Protein AF-A0AB37NUU5-F1 (afdb_monomer)

Foldseek 3Di:
DQCLQVPQLQVQCVVVVHRDDGLPLVVSCCVPPNNDDPVPDDDDPVSVVSVVSNVVSCVRSVVVVVVVVVVVVVVVVVCVVCVVVVVVVVVVVVVVVVVVVCCVVVVDPDDDDD

Secondary structure (DSSP, 8-state):
-HHHIIIIIHHHHHHTT---SSS-HHHHHHHHT-S-PPTTPPPPHHHHHHHHHHHHHHHHTTHHHHHHHHHHHHHHHHHHHTHHHHHHHHHHHHHHHHHHHHHHTTSS------

Organism: NCBI:txid1694

Structure (mmCIF, N/CA/C/O backbone):
data_AF-A0AB37NUU5-F1
#
_entry.id   AF-A0AB37NUU5-F1
#
loop_
_atom_site.group_PDB
_atom_site.id
_atom_site.type_symbol
_atom_site.label_atom_id
_atom_site.label_alt_id
_atom_site.label_comp_id
_atom_site.label_asym_id
_atom_site.label_entity_id
_atom_site.label_seq_id
_atom_site.pdbx_PDB_ins_code
_atom_site.Cartn_x
_atom_site.Cartn_y
_atom_site.Cartn_z
_atom_site.occupancy
_atom_site.B_iso_or_equiv
_atom_site.auth_seq_id
_atom_site.auth_comp_id
_atom_site.auth_asym_id
_atom_site.auth_atom_id
_atom_site.pdbx_PDB_model_num
ATOM 1 N N . MET A 1 1 ? -4.778 -9.849 -4.164 1.00 70.12 1 MET A N 1
ATOM 2 C CA . MET A 1 1 ? -3.543 -9.042 -4.288 1.00 70.12 1 MET A CA 1
ATOM 3 C C . MET A 1 1 ? -2.521 -9.747 -5.170 1.00 70.12 1 MET A C 1
ATOM 5 O O . MET A 1 1 ? -2.143 -9.177 -6.177 1.00 70.12 1 MET A O 1
ATOM 9 N N . GLN A 1 2 ? -2.123 -10.985 -4.849 1.00 75.88 2 GLN A N 1
ATOM 10 C CA . GLN A 1 2 ? -1.120 -11.727 -5.628 1.00 75.88 2 GLN A CA 1
ATOM 11 C C . GLN A 1 2 ? -1.498 -11.930 -7.109 1.00 75.88 2 GLN A C 1
ATOM 13 O O . GLN A 1 2 ? -0.635 -11.759 -7.962 1.00 75.88 2 GLN A O 1
ATOM 18 N N . SER A 1 3 ? -2.774 -12.198 -7.415 1.00 81.25 3 SER A N 1
ATOM 19 C CA . SER A 1 3 ? -3.286 -12.262 -8.795 1.00 81.25 3 SER A CA 1
ATOM 20 C C . SER A 1 3 ? -3.142 -10.928 -9.530 1.00 81.25 3 SER A C 1
ATOM 22 O O . SER A 1 3 ? -2.437 -10.866 -10.519 1.00 81.25 3 SER A O 1
ATOM 24 N N . ALA A 1 4 ? -3.665 -9.825 -8.984 1.00 80.69 4 ALA A N 1
ATOM 25 C CA . ALA A 1 4 ? -3.533 -8.491 -9.594 1.00 80.69 4 ALA A CA 1
ATOM 26 C C . ALA A 1 4 ? -2.067 -8.094 -9.876 1.00 80.69 4 ALA A C 1
ATOM 28 O O . ALA A 1 4 ? -1.751 -7.480 -10.891 1.00 80.69 4 ALA A O 1
ATOM 29 N N . VAL A 1 5 ? -1.137 -8.493 -9.004 1.00 86.00 5 VAL A N 1
ATOM 30 C CA . VAL A 1 5 ? 0.294 -8.266 -9.235 1.00 86.00 5 VAL A CA 1
ATOM 31 C C . VAL A 1 5 ? 0.813 -9.072 -10.431 1.00 86.00 5 VAL A C 1
ATOM 33 O O . VAL A 1 5 ? 1.547 -8.528 -11.252 1.00 86.00 5 VAL A O 1
ATOM 36 N N . MET A 1 6 ? 0.468 -10.355 -10.530 1.00 89.19 6 MET A N 1
ATOM 37 C CA . MET A 1 6 ? 0.999 -11.251 -11.565 1.00 89.19 6 MET A CA 1
ATOM 38 C C . MET A 1 6 ? 0.263 -11.148 -12.906 1.00 89.19 6 MET A C 1
ATOM 40 O O . MET A 1 6 ? 0.882 -11.385 -13.941 1.00 89.19 6 MET A O 1
ATOM 44 N N . ASP A 1 7 ? -1.009 -10.758 -12.884 1.00 90.56 7 ASP A N 1
ATOM 45 C CA . ASP A 1 7 ? -1.908 -10.774 -14.040 1.00 90.56 7 ASP A CA 1
ATOM 46 C C . ASP A 1 7 ? -2.056 -9.385 -14.683 1.00 90.56 7 ASP A C 1
ATOM 48 O O . ASP A 1 7 ? -2.319 -9.290 -15.879 1.00 90.56 7 ASP A O 1
ATOM 52 N N . GLU A 1 8 ? -1.845 -8.305 -13.920 1.00 90.94 8 GLU A N 1
ATOM 53 C CA . GLU A 1 8 ? -2.040 -6.927 -14.395 1.00 90.94 8 GLU A CA 1
ATOM 54 C C . GLU A 1 8 ? -0.717 -6.136 -14.340 1.00 90.94 8 GLU A C 1
ATOM 56 O O . GLU A 1 8 ? -0.178 -5.735 -15.376 1.00 90.94 8 GLU A O 1
ATOM 61 N N . TYR A 1 9 ? -0.118 -5.991 -13.150 1.00 93.31 9 TYR A N 1
ATOM 62 C CA . TYR A 1 9 ? 1.088 -5.167 -12.962 1.00 93.31 9 TYR A CA 1
ATOM 63 C C . TYR A 1 9 ? 2.339 -5.729 -13.666 1.00 93.31 9 TYR A C 1
ATOM 65 O O . TYR A 1 9 ? 2.991 -5.017 -14.434 1.00 93.31 9 TYR A O 1
ATOM 73 N N . VAL A 1 10 ? 2.696 -7.001 -13.430 1.00 93.62 10 VAL A N 1
ATOM 74 C CA . VAL A 1 10 ? 3.901 -7.619 -14.023 1.00 93.62 10 VAL A CA 1
ATOM 75 C C . VAL A 1 10 ? 3.833 -7.619 -15.561 1.00 93.62 10 VAL A C 1
ATOM 77 O O . VAL A 1 10 ? 4.826 -7.239 -16.190 1.00 93.62 10 VAL A O 1
ATOM 80 N N . PRO A 1 11 ? 2.705 -7.984 -16.203 1.00 95.12 11 PRO A N 1
ATOM 81 C CA . PRO A 1 11 ? 2.566 -7.894 -17.654 1.00 95.12 11 PRO A CA 1
ATOM 82 C C . PRO A 1 11 ? 2.644 -6.461 -18.186 1.00 95.12 11 PRO A C 1
ATOM 84 O O . PRO A 1 11 ? 3.288 -6.246 -19.214 1.00 95.12 11 PRO A O 1
ATOM 87 N N . CYS A 1 12 ? 2.055 -5.484 -17.488 1.00 95.50 12 CYS A N 1
ATOM 88 C CA . CYS A 1 12 ? 2.147 -4.070 -17.856 1.00 95.50 12 CYS A CA 1
ATOM 89 C C . CYS A 1 12 ? 3.606 -3.589 -17.881 1.00 95.50 12 CYS A C 1
ATOM 91 O O . CYS A 1 12 ? 4.083 -3.082 -18.900 1.00 95.50 12 CYS A O 1
ATOM 93 N N . MET A 1 13 ? 4.359 -3.865 -16.813 1.00 94.75 13 MET A N 1
ATOM 94 C CA . MET A 1 13 ? 5.781 -3.521 -16.734 1.00 94.75 13 MET A CA 1
ATOM 95 C C . MET A 1 13 ? 6.596 -4.223 -17.821 1.00 94.75 13 MET A C 1
ATOM 97 O O . MET A 1 13 ? 7.426 -3.598 -18.486 1.00 94.75 13 MET A O 1
ATOM 101 N N . LYS A 1 14 ? 6.311 -5.505 -18.073 1.00 95.44 14 LYS A N 1
ATOM 102 C CA . LYS A 1 14 ? 6.972 -6.279 -19.128 1.00 95.44 14 LYS A CA 1
ATOM 103 C C . LYS A 1 14 ? 6.719 -5.694 -20.519 1.00 95.44 14 LYS A C 1
ATOM 105 O O . LYS A 1 14 ? 7.648 -5.641 -21.321 1.00 95.44 14 LYS A O 1
ATOM 110 N N . LYS A 1 15 ? 5.496 -5.233 -20.807 1.00 94.44 15 LYS A N 1
ATOM 111 C CA . LYS A 1 15 ? 5.135 -4.594 -22.085 1.00 94.44 15 LYS A CA 1
ATOM 112 C C . LYS A 1 15 ? 5.925 -3.305 -22.325 1.00 94.44 15 LYS A C 1
ATOM 114 O O . LYS A 1 15 ? 6.292 -3.028 -23.461 1.00 94.44 15 LYS A O 1
ATOM 119 N N . ALA A 1 16 ? 6.234 -2.570 -21.262 1.00 91.62 16 ALA A N 1
ATOM 120 C CA . ALA A 1 16 ? 7.086 -1.385 -21.312 1.00 91.62 16 ALA A CA 1
ATOM 121 C C . ALA A 1 16 ? 8.599 -1.698 -21.324 1.00 91.62 16 ALA A C 1
ATOM 123 O O . ALA A 1 16 ? 9.423 -0.790 -21.274 1.00 91.62 16 ALA A O 1
ATOM 124 N N . GLY A 1 17 ? 8.984 -2.978 -21.394 1.00 92.19 17 GLY A N 1
ATOM 125 C CA . GLY A 1 17 ? 10.382 -3.416 -21.441 1.00 92.19 17 GLY A CA 1
ATOM 126 C C . GLY A 1 17 ? 11.026 -3.649 -20.070 1.00 92.19 17 GLY A C 1
ATOM 127 O O . GLY A 1 17 ? 12.220 -3.943 -19.996 1.00 92.19 17 GLY A O 1
ATOM 128 N N . TYR A 1 18 ? 10.260 -3.573 -18.980 1.00 92.00 18 TYR A N 1
ATOM 129 C CA . TYR A 1 18 ? 10.751 -3.769 -17.617 1.00 92.00 18 TYR A CA 1
ATOM 130 C C . TYR A 1 18 ? 10.403 -5.168 -17.091 1.00 92.00 18 TYR A C 1
ATOM 132 O O . TYR A 1 18 ? 9.274 -5.461 -16.701 1.00 92.00 18 TYR A O 1
ATOM 140 N N . ASN A 1 19 ? 11.401 -6.054 -17.030 1.00 92.62 19 ASN A N 1
ATOM 141 C CA . ASN A 1 19 ? 11.235 -7.412 -16.502 1.00 92.62 19 ASN A CA 1
ATOM 142 C C . ASN A 1 19 ? 11.289 -7.432 -14.965 1.00 92.62 19 ASN A C 1
ATOM 144 O O . ASN A 1 19 ? 12.330 -7.708 -14.363 1.00 92.62 19 ASN A O 1
ATOM 148 N N . VAL A 1 20 ? 10.154 -7.149 -14.329 1.00 90.50 20 VAL A N 1
ATOM 149 C CA . VAL A 1 20 ? 9.978 -7.210 -12.869 1.00 90.50 20 VAL A CA 1
ATOM 150 C C . VAL A 1 20 ? 9.463 -8.582 -12.415 1.00 90.50 20 VAL A C 1
ATOM 152 O O . VAL A 1 20 ? 8.780 -9.289 -13.155 1.00 90.50 20 VAL A O 1
ATOM 155 N N . ARG A 1 21 ? 9.786 -8.978 -11.177 1.00 88.94 21 ARG A N 1
ATOM 156 C CA . ARG A 1 21 ? 9.224 -10.172 -10.519 1.00 88.94 21 ARG A CA 1
ATOM 157 C C . ARG A 1 21 ? 8.340 -9.732 -9.359 1.00 88.94 21 ARG A C 1
ATOM 159 O O . ARG A 1 21 ? 8.864 -9.315 -8.330 1.00 88.94 21 ARG A O 1
ATOM 166 N N . GLY A 1 22 ? 7.021 -9.830 -9.508 1.00 88.75 22 GLY A N 1
ATOM 167 C CA . GLY A 1 22 ? 6.088 -9.236 -8.546 1.00 88.75 22 GLY A CA 1
ATOM 168 C C . GLY A 1 22 ? 6.304 -7.723 -8.403 1.00 88.75 22 GLY A C 1
ATOM 169 O O . GLY A 1 22 ? 6.886 -7.111 -9.294 1.00 88.75 22 GLY A O 1
ATOM 170 N N . LEU A 1 23 ? 5.905 -7.132 -7.270 1.00 86.81 23 LEU A N 1
ATOM 171 C CA . LEU A 1 23 ? 6.063 -5.696 -6.961 1.00 86.81 23 LEU A CA 1
ATOM 172 C C . LEU A 1 23 ? 7.513 -5.308 -6.615 1.00 86.81 23 LEU A C 1
ATOM 174 O O . LEU A 1 23 ? 7.813 -4.855 -5.514 1.00 86.81 23 LEU A O 1
ATOM 178 N N . ARG A 1 24 ? 8.442 -5.536 -7.548 1.00 87.12 24 ARG A N 1
ATOM 179 C CA . ARG A 1 24 ? 9.887 -5.308 -7.368 1.00 87.12 24 ARG A CA 1
ATOM 180 C C . ARG A 1 24 ? 10.470 -4.308 -8.373 1.00 87.12 24 ARG A C 1
ATOM 182 O O . ARG A 1 24 ? 11.642 -4.416 -8.735 1.00 87.12 24 ARG A O 1
ATOM 189 N N . GLY A 1 25 ? 9.683 -3.318 -8.804 1.00 85.44 25 GLY A N 1
ATOM 190 C CA . GLY A 1 25 ? 10.151 -2.224 -9.667 1.00 85.44 25 GLY A CA 1
ATOM 191 C C . GLY A 1 25 ? 11.387 -1.508 -9.105 1.00 85.44 25 GLY A C 1
ATOM 192 O O . GLY A 1 25 ? 12.357 -1.290 -9.830 1.00 85.44 25 GLY A O 1
ATOM 193 N N . GLY A 1 26 ? 11.425 -1.267 -7.790 1.00 85.06 26 GLY A N 1
ATOM 194 C CA . GLY A 1 26 ? 12.572 -0.647 -7.114 1.00 85.06 26 GLY A CA 1
ATOM 195 C C . GLY A 1 26 ? 13.862 -1.480 -7.142 1.00 85.06 26 GLY A C 1
ATOM 196 O O . GLY A 1 26 ? 14.949 -0.925 -7.288 1.00 85.06 26 GLY A O 1
ATOM 197 N N . GLU A 1 27 ? 13.776 -2.815 -7.069 1.00 90.06 27 GLU A N 1
ATOM 198 C CA . GLU A 1 27 ? 14.965 -3.675 -7.204 1.00 90.06 27 GLU A CA 1
ATOM 199 C C . GLU A 1 27 ? 15.535 -3.616 -8.622 1.00 90.06 27 GLU A C 1
ATOM 201 O O . GLU A 1 27 ? 16.754 -3.606 -8.805 1.00 90.06 27 GLU A O 1
ATOM 206 N N . LEU A 1 28 ? 14.652 -3.589 -9.626 1.00 90.19 28 LEU A N 1
ATOM 207 C CA . LEU A 1 28 ? 15.052 -3.444 -11.019 1.00 90.19 28 LEU A CA 1
ATOM 208 C C . LEU A 1 28 ? 15.686 -2.068 -11.259 1.00 90.19 28 LEU A C 1
ATOM 210 O O . LEU A 1 28 ? 16.761 -2.007 -11.851 1.00 90.19 28 LEU A O 1
ATOM 214 N N . ALA A 1 29 ? 15.089 -0.994 -10.734 1.00 87.81 29 ALA A N 1
ATOM 215 C CA . ALA A 1 29 ? 15.645 0.355 -10.814 1.00 87.81 29 ALA A CA 1
ATOM 216 C C . ALA A 1 29 ? 17.034 0.432 -10.159 1.00 87.81 29 ALA A C 1
ATOM 218 O O . ALA A 1 29 ? 17.980 0.899 -10.783 1.00 87.81 29 ALA A O 1
ATOM 219 N N . GLY A 1 30 ? 17.204 -0.133 -8.959 1.00 88.75 30 GLY A N 1
ATOM 220 C CA . GLY A 1 30 ? 18.499 -0.155 -8.273 1.00 88.75 30 GLY A CA 1
ATOM 221 C C . GLY A 1 30 ? 19.587 -0.945 -9.012 1.00 88.75 30 GLY A C 1
ATOM 222 O O . GLY A 1 30 ? 20.765 -0.612 -8.899 1.00 88.75 30 GLY A O 1
ATOM 223 N N . LYS A 1 31 ? 19.213 -1.979 -9.781 1.00 89.44 31 LYS A N 1
ATOM 224 C CA . LYS A 1 31 ? 20.139 -2.710 -10.665 1.00 89.44 31 LYS A CA 1
ATOM 225 C C . LYS A 1 31 ? 20.461 -1.939 -11.942 1.00 89.44 31 LYS A C 1
ATOM 227 O O . LYS A 1 31 ? 21.589 -2.024 -12.412 1.00 89.44 31 LYS A O 1
ATOM 232 N N . LYS A 1 32 ? 19.475 -1.241 -12.514 1.00 88.31 32 LYS A N 1
ATOM 233 C CA . LYS A 1 32 ? 19.602 -0.563 -13.809 1.00 88.31 32 LYS A CA 1
ATOM 234 C C . LYS A 1 32 ? 20.287 0.801 -13.693 1.00 88.31 32 LYS A C 1
ATOM 236 O O . LYS A 1 32 ? 21.102 1.134 -14.544 1.00 88.31 32 LYS A O 1
ATOM 241 N N . PHE A 1 33 ? 19.980 1.561 -12.648 1.00 89.12 33 PHE A N 1
ATOM 242 C CA . PHE A 1 33 ? 20.411 2.953 -12.490 1.00 89.12 33 PHE A CA 1
ATOM 243 C C . PHE A 1 33 ? 21.331 3.180 -11.283 1.00 89.12 33 PHE A C 1
ATOM 245 O O . PHE A 1 33 ? 21.902 4.253 -11.122 1.00 89.12 33 PHE A O 1
ATOM 252 N N . GLY A 1 34 ? 21.527 2.150 -10.455 1.00 87.38 34 GLY A N 1
ATOM 253 C CA . GLY A 1 34 ? 22.258 2.247 -9.197 1.00 87.38 34 GLY A CA 1
ATOM 254 C C . GLY A 1 34 ? 21.330 2.508 -8.010 1.00 87.38 34 GLY A C 1
ATOM 255 O O . GLY A 1 34 ? 20.215 3.004 -8.140 1.00 87.38 34 GLY A O 1
ATOM 256 N N . ARG A 1 35 ? 21.777 2.119 -6.811 1.00 82.94 35 ARG A N 1
ATOM 257 C CA . ARG A 1 35 ? 20.974 2.248 -5.578 1.00 82.94 35 ARG A CA 1
ATOM 258 C C . ARG A 1 35 ? 20.938 3.664 -5.014 1.00 82.94 35 ARG A C 1
ATOM 260 O O . ARG A 1 35 ? 20.012 3.996 -4.283 1.00 82.94 35 ARG A O 1
ATOM 267 N N . TYR A 1 36 ? 21.958 4.460 -5.311 1.00 82.44 36 TYR A N 1
ATOM 268 C CA . TYR A 1 36 ? 22.143 5.789 -4.753 1.00 82.44 36 TYR A CA 1
ATOM 269 C C . TYR A 1 36 ? 22.552 6.748 -5.859 1.00 82.44 36 TYR A C 1
ATOM 271 O O . TYR A 1 36 ? 23.403 6.418 -6.684 1.00 82.44 36 TYR A O 1
ATOM 279 N N . ARG A 1 37 ? 21.962 7.940 -5.829 1.00 84.12 37 ARG A N 1
ATOM 280 C CA . ARG A 1 37 ? 22.376 9.085 -6.640 1.00 84.12 37 ARG A CA 1
ATOM 281 C C . ARG A 1 37 ? 23.414 9.901 -5.879 1.00 84.12 37 ARG A C 1
ATOM 283 O O . ARG A 1 37 ? 23.459 9.852 -4.645 1.00 84.12 37 ARG A O 1
ATOM 290 N N . LYS A 1 38 ? 24.237 10.668 -6.593 1.00 87.25 38 LYS A N 1
ATOM 291 C CA . LYS A 1 38 ? 25.090 11.668 -5.943 1.00 87.25 38 LYS A CA 1
ATOM 292 C C . LYS A 1 38 ? 24.218 12.747 -5.301 1.00 87.25 38 LYS A C 1
ATOM 294 O O . LYS A 1 38 ? 23.073 12.979 -5.692 1.00 87.25 38 LYS A O 1
ATOM 299 N N . TRP A 1 39 ? 24.771 13.422 -4.298 1.00 84.44 39 TRP A N 1
ATOM 300 C CA . TRP A 1 39 ? 24.108 14.563 -3.675 1.00 84.44 39 TRP A CA 1
ATOM 301 C C . TRP A 1 39 ? 23.728 15.610 -4.738 1.00 84.44 39 TRP A C 1
ATOM 303 O O . TRP A 1 39 ? 24.567 15.977 -5.558 1.00 84.44 39 TRP A O 1
ATOM 313 N N . ASN A 1 40 ? 22.470 16.067 -4.726 1.00 88.38 40 ASN A N 1
ATOM 314 C CA . ASN A 1 40 ? 21.860 16.982 -5.707 1.00 88.38 40 ASN A CA 1
ATOM 315 C C . ASN A 1 40 ? 21.778 16.491 -7.168 1.00 88.38 40 ASN A C 1
ATOM 317 O O . ASN A 1 40 ? 21.436 17.278 -8.049 1.00 88.38 40 ASN A O 1
ATOM 321 N N . GLU A 1 41 ? 22.027 15.213 -7.452 1.00 88.56 41 GLU A N 1
ATOM 322 C CA . GLU A 1 41 ? 21.851 14.668 -8.800 1.00 88.56 41 GLU A CA 1
ATOM 323 C C . GLU A 1 41 ? 20.361 14.381 -9.081 1.00 88.56 41 GLU A C 1
ATOM 325 O O . GLU A 1 41 ? 19.738 13.572 -8.374 1.00 88.56 41 GLU A O 1
ATOM 330 N N . PRO A 1 42 ? 19.743 15.041 -10.081 1.00 89.00 42 PRO A N 1
ATOM 331 C CA . PRO A 1 42 ? 18.365 14.756 -10.454 1.00 89.00 42 PRO A CA 1
ATOM 332 C C . PRO A 1 42 ? 18.267 13.372 -11.115 1.00 89.00 42 PRO A C 1
ATOM 334 O O . PRO A 1 42 ? 19.257 12.889 -11.662 1.00 89.00 42 PRO A O 1
ATOM 337 N N . PRO A 1 43 ? 17.086 12.728 -11.109 1.00 87.50 43 PRO A N 1
ATOM 338 C CA . PRO A 1 43 ? 16.896 11.507 -11.875 1.00 87.50 43 PRO A CA 1
ATOM 339 C C . PRO A 1 43 ? 17.120 11.773 -13.365 1.00 87.50 43 PRO A C 1
ATOM 341 O O . PRO A 1 43 ? 16.699 12.817 -13.884 1.00 87.50 43 PRO A O 1
ATOM 344 N N . ASN A 1 44 ? 17.742 10.828 -14.058 1.00 89.19 44 ASN A N 1
ATOM 345 C CA . ASN A 1 44 ? 17.832 10.870 -15.512 1.00 89.19 44 ASN A CA 1
ATOM 346 C C . ASN A 1 44 ? 16.476 10.519 -16.158 1.00 89.19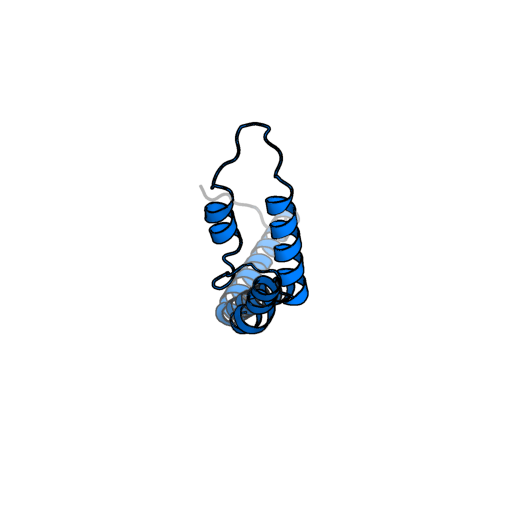 44 ASN A C 1
ATOM 348 O O . ASN A 1 44 ? 15.519 10.125 -15.488 1.00 89.19 44 ASN A O 1
ATOM 352 N N . ASP A 1 45 ? 16.366 10.692 -17.473 1.00 92.56 45 ASP A N 1
ATOM 353 C CA . ASP A 1 45 ? 15.078 10.542 -18.156 1.00 92.56 45 ASP A CA 1
ATOM 354 C C . ASP A 1 45 ? 14.593 9.089 -18.221 1.00 92.56 45 ASP A C 1
ATOM 356 O O . ASP A 1 45 ? 13.388 8.847 -18.165 1.00 92.56 45 ASP A O 1
ATOM 360 N N . GLU A 1 46 ? 15.500 8.109 -18.233 1.00 90.31 46 GLU A N 1
ATOM 361 C CA . GLU A 1 46 ? 15.122 6.696 -18.160 1.00 90.31 46 GLU A CA 1
ATOM 362 C C . GLU A 1 46 ? 14.598 6.301 -16.774 1.00 90.31 46 GLU A C 1
ATOM 364 O O . GLU A 1 46 ? 13.653 5.514 -16.675 1.00 90.31 46 GLU A O 1
ATOM 369 N N . GLU A 1 47 ? 15.186 6.846 -15.706 1.00 89.44 47 GLU A N 1
ATOM 370 C CA . GLU A 1 47 ? 14.708 6.673 -14.331 1.00 89.44 47 GLU A CA 1
ATOM 371 C C . GLU A 1 47 ? 13.304 7.254 -14.168 1.00 89.44 47 GLU A C 1
ATOM 373 O O . GLU A 1 47 ? 12.419 6.592 -13.622 1.00 89.44 47 GLU A O 1
ATOM 378 N N . LYS A 1 48 ? 13.080 8.472 -14.682 1.00 92.00 48 LYS A N 1
ATOM 379 C CA . LYS A 1 48 ? 11.755 9.111 -14.671 1.00 92.00 48 LYS A CA 1
ATOM 380 C C . LYS A 1 48 ? 10.742 8.290 -15.457 1.00 92.00 48 LYS A C 1
ATOM 382 O O . LYS A 1 48 ? 9.654 8.040 -14.948 1.00 92.00 48 LYS A O 1
ATOM 387 N N . ALA A 1 49 ? 11.094 7.858 -16.668 1.00 92.69 49 ALA A N 1
ATOM 388 C CA . ALA A 1 49 ? 10.208 7.063 -17.514 1.00 92.69 49 ALA A CA 1
ATOM 389 C C . ALA A 1 49 ? 9.814 5.749 -16.829 1.00 92.69 49 ALA A C 1
ATOM 391 O O . ALA A 1 49 ? 8.634 5.405 -16.789 1.00 92.69 49 ALA A O 1
ATOM 392 N N . MET A 1 50 ? 10.779 5.059 -16.214 1.00 91.81 50 MET A N 1
ATOM 393 C CA . MET A 1 50 ? 10.500 3.834 -15.469 1.00 91.81 50 MET A CA 1
ATOM 394 C C . MET A 1 50 ? 9.611 4.095 -14.250 1.00 91.81 50 MET A C 1
ATOM 396 O O . MET A 1 50 ? 8.694 3.319 -14.002 1.00 91.81 50 MET A O 1
ATOM 400 N N . ALA A 1 51 ? 9.848 5.175 -13.501 1.00 91.81 51 ALA A N 1
ATOM 401 C CA . ALA A 1 51 ? 9.032 5.527 -12.341 1.00 91.81 51 ALA A CA 1
ATOM 402 C C . ALA A 1 51 ? 7.582 5.868 -12.727 1.00 91.81 51 ALA A C 1
ATOM 404 O O . ALA A 1 51 ? 6.646 5.417 -12.068 1.00 91.81 51 ALA A O 1
ATOM 405 N N . VAL A 1 52 ? 7.385 6.622 -13.814 1.00 94.75 52 VAL A 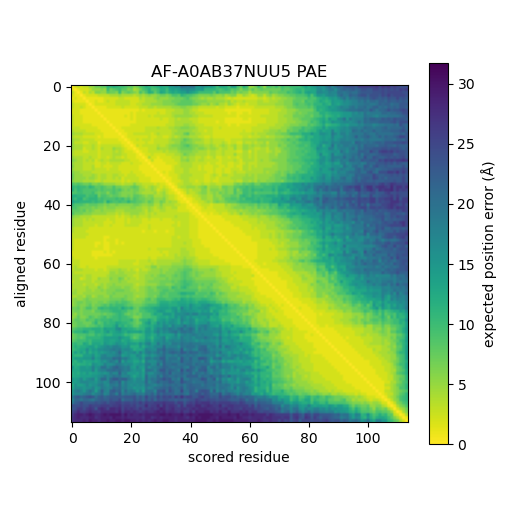N 1
ATOM 406 C CA . VAL A 1 52 ? 6.049 6.938 -14.344 1.00 94.75 52 VAL A CA 1
ATOM 407 C C . VAL A 1 52 ? 5.339 5.669 -14.807 1.00 94.75 52 VAL A C 1
ATOM 409 O O . VAL A 1 52 ? 4.175 5.463 -14.469 1.00 94.75 52 VAL A O 1
ATOM 412 N N . GLN A 1 53 ? 6.042 4.798 -15.533 1.00 94.75 53 GLN A N 1
ATOM 413 C CA . GLN A 1 53 ? 5.481 3.537 -16.003 1.00 94.75 53 GLN A CA 1
ATOM 414 C C . GLN A 1 53 ? 5.103 2.606 -14.848 1.00 94.75 53 GLN A C 1
ATOM 416 O O . GLN A 1 53 ? 4.039 1.990 -14.883 1.00 94.75 53 GLN A O 1
ATOM 421 N N . ASP A 1 54 ? 5.957 2.511 -13.827 1.00 92.62 54 ASP A N 1
ATOM 422 C CA . ASP A 1 54 ? 5.692 1.724 -12.625 1.00 92.62 54 ASP A CA 1
ATOM 423 C C . ASP A 1 54 ? 4.430 2.224 -11.921 1.00 92.62 54 ASP A C 1
ATOM 425 O O . ASP A 1 54 ? 3.526 1.432 -11.658 1.00 92.62 54 ASP A O 1
ATOM 429 N N . TYR A 1 55 ? 4.309 3.540 -11.723 1.00 93.06 55 TYR A N 1
ATOM 430 C CA . TYR A 1 55 ? 3.106 4.153 -11.164 1.00 93.06 55 TYR A CA 1
ATOM 431 C C . TYR A 1 55 ? 1.848 3.827 -11.981 1.00 93.06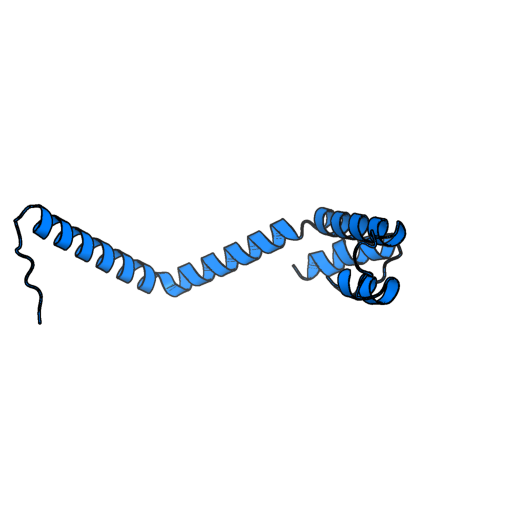 55 TYR A C 1
ATOM 433 O O . TYR A 1 55 ? 0.851 3.381 -11.416 1.00 93.06 55 TYR A O 1
ATOM 441 N N . GLN A 1 56 ? 1.897 3.996 -13.305 1.00 94.69 56 GLN A N 1
ATOM 442 C CA . GLN A 1 56 ? 0.765 3.701 -14.187 1.00 94.69 56 GLN A CA 1
ATOM 443 C C . GLN A 1 56 ? 0.353 2.230 -14.101 1.00 94.69 56 GLN A C 1
ATOM 445 O O . GLN A 1 56 ? -0.819 1.936 -13.897 1.00 94.69 56 GLN A O 1
ATOM 450 N N . CYS A 1 57 ? 1.312 1.302 -14.144 1.00 93.94 57 CYS A N 1
ATOM 451 C CA . CYS A 1 57 ? 1.016 -0.122 -14.016 1.00 93.94 57 CYS A CA 1
ATOM 452 C C . CYS A 1 57 ? 0.412 -0.484 -12.651 1.00 93.94 57 CYS A C 1
ATOM 454 O O . CYS A 1 57 ? -0.415 -1.392 -12.570 1.00 93.94 57 CYS A O 1
ATOM 456 N N . GLN A 1 58 ? 0.815 0.191 -11.567 1.00 92.25 58 GLN A N 1
ATOM 457 C CA . GLN A 1 58 ? 0.211 -0.014 -10.246 1.00 92.25 58 GLN A CA 1
ATOM 458 C C . GLN A 1 58 ? -1.216 0.550 -10.165 1.00 92.25 58 GLN A C 1
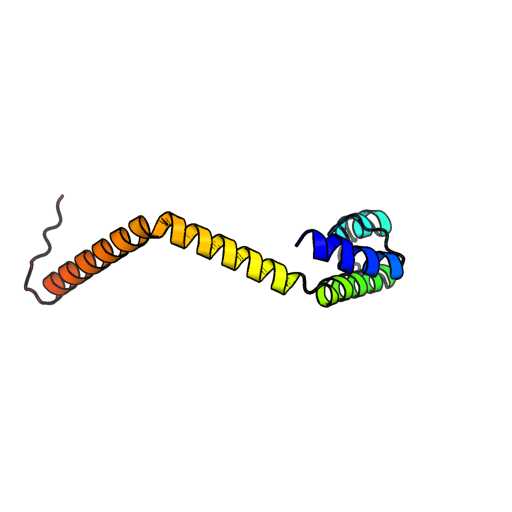ATOM 460 O O . GLN A 1 58 ? -2.075 -0.058 -9.518 1.00 92.25 58 GLN A O 1
ATOM 465 N N . ALA A 1 59 ? -1.463 1.692 -10.814 1.00 92.38 59 ALA A N 1
ATOM 466 C CA . ALA A 1 59 ? -2.774 2.329 -10.890 1.00 92.38 59 ALA A CA 1
ATOM 467 C C . ALA A 1 59 ? -3.756 1.503 -11.733 1.00 92.38 59 ALA A C 1
ATOM 469 O O . ALA A 1 59 ? -4.858 1.221 -11.268 1.00 92.38 59 ALA A O 1
ATOM 470 N N . ASP A 1 60 ? -3.330 1.034 -12.908 1.00 91.88 60 ASP A N 1
ATOM 471 C CA . ASP A 1 60 ? -4.130 0.179 -13.793 1.00 91.88 60 ASP A CA 1
ATOM 472 C C . ASP A 1 60 ? -4.482 -1.151 -13.118 1.00 91.88 60 ASP A C 1
ATOM 474 O O . ASP A 1 60 ? -5.620 -1.607 -13.193 1.00 91.88 60 ASP A O 1
ATOM 478 N N . ALA A 1 61 ? -3.532 -1.733 -12.374 1.00 91.56 61 ALA A N 1
ATOM 479 C CA . ALA A 1 61 ? -3.764 -2.931 -11.566 1.00 91.56 61 ALA A CA 1
ATOM 480 C C . ALA A 1 61 ? -4.595 -2.672 -10.286 1.00 91.56 61 ALA A C 1
ATOM 482 O O . ALA A 1 61 ? -4.886 -3.591 -9.504 1.00 91.56 61 ALA A O 1
ATOM 483 N N . ASN A 1 62 ? -4.952 -1.406 -10.042 1.00 92.19 62 ASN A N 1
ATOM 484 C CA . ASN A 1 62 ? -5.705 -0.911 -8.898 1.00 92.19 62 ASN A CA 1
ATOM 485 C C . ASN A 1 62 ? -5.153 -1.406 -7.547 1.00 92.19 62 ASN A C 1
ATOM 487 O O . ASN A 1 62 ? -5.886 -1.849 -6.655 1.00 92.19 62 ASN A O 1
ATOM 491 N N . LEU A 1 63 ? -3.825 -1.414 -7.409 1.00 89.06 63 LEU A N 1
ATOM 492 C CA . LEU A 1 63 ? -3.172 -2.079 -6.282 1.00 89.06 63 LEU A CA 1
ATOM 493 C C . LEU A 1 63 ? -3.438 -1.380 -4.953 1.00 89.06 63 LEU A C 1
ATOM 495 O O . LEU A 1 63 ? -3.658 -2.076 -3.967 1.00 89.06 63 LEU A O 1
ATOM 499 N N . MET A 1 64 ? -3.480 -0.045 -4.931 1.00 85.19 64 MET A N 1
ATOM 500 C CA . MET A 1 64 ? -3.741 0.719 -3.706 1.00 85.19 64 MET A CA 1
ATOM 501 C C . MET A 1 64 ? -5.108 0.383 -3.114 1.00 85.19 64 MET A C 1
ATOM 503 O O . MET A 1 64 ? -5.179 -0.084 -1.983 1.00 85.19 64 MET A O 1
ATOM 507 N N . GLN A 1 65 ? -6.177 0.460 -3.909 1.00 85.38 65 GLN A N 1
ATOM 508 C CA . GLN A 1 65 ? -7.512 0.106 -3.426 1.00 85.38 65 GLN A CA 1
ATOM 509 C C . GLN A 1 65 ? -7.592 -1.367 -2.994 1.00 85.38 65 GLN A C 1
ATOM 511 O O . GLN A 1 65 ? -8.275 -1.719 -2.034 1.00 85.38 65 GLN A O 1
ATOM 516 N N . ARG A 1 66 ? -6.900 -2.274 -3.695 1.00 86.69 66 ARG A N 1
ATOM 517 C CA . ARG A 1 66 ? -6.846 -3.693 -3.310 1.00 86.69 66 ARG A CA 1
ATOM 518 C C . ARG A 1 66 ? -6.066 -3.919 -2.008 1.00 86.69 66 ARG A C 1
ATOM 520 O O . ARG A 1 66 ? -6.402 -4.861 -1.291 1.00 86.69 66 ARG A O 1
ATOM 527 N N . ILE A 1 67 ? -5.044 -3.111 -1.722 1.00 83.81 67 ILE A N 1
ATOM 528 C CA . ILE A 1 67 ? -4.312 -3.110 -0.449 1.00 83.81 67 ILE A CA 1
ATOM 529 C C . ILE A 1 67 ? -5.225 -2.593 0.660 1.00 83.81 67 ILE A C 1
ATOM 531 O O . ILE A 1 67 ? -5.382 -3.292 1.657 1.00 83.81 67 ILE A O 1
ATOM 535 N N . ASP A 1 68 ? -5.890 -1.457 0.453 1.00 82.31 68 ASP A N 1
ATOM 536 C CA . ASP A 1 68 ? -6.803 -0.864 1.435 1.00 82.31 68 ASP A CA 1
ATOM 537 C C . ASP A 1 68 ? -7.930 -1.837 1.795 1.00 82.31 68 ASP A C 1
ATOM 539 O O . ASP A 1 68 ? -8.109 -2.181 2.961 1.00 82.31 68 ASP A O 1
ATOM 543 N N . ASN A 1 69 ? -8.579 -2.430 0.790 1.00 86.81 69 ASN A N 1
ATOM 544 C CA . ASN A 1 69 ? -9.598 -3.461 1.000 1.00 86.81 69 ASN A CA 1
ATOM 545 C C . ASN A 1 69 ? -9.071 -4.674 1.787 1.00 86.81 69 ASN A C 1
ATOM 547 O O . ASN A 1 69 ? -9.810 -5.301 2.546 1.00 86.81 69 ASN A O 1
ATOM 551 N N . ALA A 1 70 ? -7.811 -5.069 1.578 1.00 85.12 70 ALA A N 1
ATOM 552 C CA . ALA A 1 70 ? -7.214 -6.179 2.314 1.00 85.12 70 ALA A CA 1
ATOM 553 C C . ALA A 1 70 ? -6.921 -5.794 3.772 1.00 85.12 70 ALA A C 1
ATOM 555 O O . ALA A 1 70 ? -7.168 -6.600 4.671 1.00 85.12 70 ALA A O 1
ATOM 556 N N . LEU A 1 71 ? -6.439 -4.571 4.014 1.00 81.31 71 LEU A N 1
ATOM 557 C CA . LEU A 1 71 ? -6.223 -4.035 5.357 1.00 81.31 71 LEU A CA 1
ATOM 558 C C . LEU A 1 71 ? -7.542 -3.926 6.123 1.00 81.31 71 LEU A C 1
ATOM 560 O O . LEU A 1 71 ? -7.624 -4.416 7.247 1.00 81.31 71 LEU A O 1
ATOM 564 N N . GLU A 1 72 ? -8.584 -3.378 5.500 1.00 85.62 72 GLU A N 1
ATOM 565 C CA . GLU A 1 72 ? -9.920 -3.268 6.088 1.00 85.62 72 GLU A CA 1
ATOM 566 C C . GLU A 1 72 ? -10.510 -4.635 6.432 1.00 85.62 72 GLU A C 1
ATOM 568 O O . GLU A 1 72 ? -11.013 -4.831 7.535 1.00 85.62 72 GLU A O 1
ATOM 573 N N . ARG A 1 73 ? -10.398 -5.621 5.533 1.00 88.81 73 ARG A N 1
ATOM 574 C CA . ARG A 1 73 ? -10.859 -6.990 5.813 1.00 88.81 73 ARG A CA 1
ATOM 575 C C . ARG A 1 73 ? -10.114 -7.623 6.978 1.00 88.81 73 ARG A C 1
ATOM 577 O O . ARG A 1 73 ? -10.742 -8.279 7.807 1.00 88.81 73 ARG A O 1
ATOM 584 N N . ASN A 1 74 ? -8.799 -7.439 7.053 1.00 88.06 74 ASN A N 1
ATOM 585 C CA . ASN A 1 74 ? -7.999 -7.972 8.152 1.00 88.06 74 ASN A CA 1
ATOM 586 C C . ASN A 1 74 ? -8.360 -7.295 9.477 1.00 88.06 7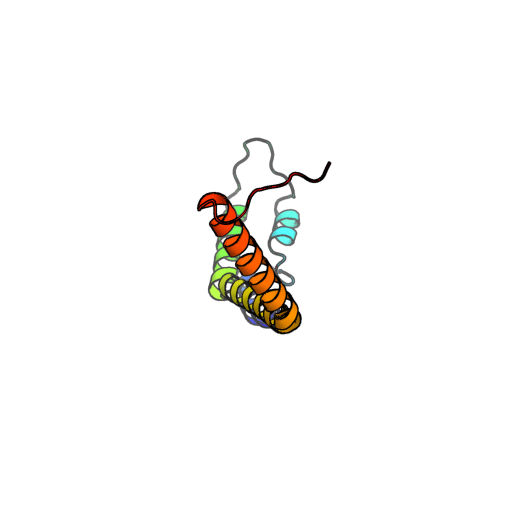4 ASN A C 1
ATOM 588 O O . ASN A 1 74 ? -8.550 -7.983 10.479 1.00 88.06 74 ASN A O 1
ATOM 592 N N . ALA A 1 75 ? -8.512 -5.969 9.471 1.00 83.44 75 ALA A N 1
ATOM 593 C CA . ALA A 1 75 ? -8.955 -5.208 10.631 1.00 83.44 75 ALA A CA 1
ATOM 594 C C . ALA A 1 75 ? -10.358 -5.645 11.078 1.00 83.44 75 ALA A C 1
ATOM 596 O O . ALA A 1 75 ? -10.553 -5.951 12.251 1.00 83.44 75 ALA A O 1
ATOM 597 N N . GLY A 1 76 ? -11.307 -5.767 10.147 1.00 88.19 76 GLY A N 1
ATOM 598 C CA . GLY A 1 76 ? -12.661 -6.245 10.424 1.00 88.19 76 GLY A CA 1
ATOM 599 C C . GLY A 1 76 ? -12.679 -7.674 10.968 1.00 88.19 76 GLY A C 1
ATOM 600 O O . GLY A 1 76 ? -13.340 -7.944 11.964 1.00 88.19 76 GLY A O 1
ATOM 601 N N . THR A 1 77 ? -11.888 -8.579 10.387 1.00 92.00 77 THR A N 1
ATOM 602 C CA . THR A 1 77 ? -11.753 -9.961 10.879 1.00 92.00 77 THR A CA 1
ATOM 603 C C . THR A 1 77 ? -11.205 -9.987 12.302 1.00 92.00 77 THR A C 1
ATOM 605 O O . THR A 1 77 ? -11.724 -10.712 13.148 1.00 92.00 77 THR A O 1
ATOM 608 N N . TRP A 1 78 ? -10.185 -9.174 12.594 1.00 92.25 78 TRP A N 1
ATOM 609 C CA . TRP A 1 78 ? -9.651 -9.047 13.947 1.00 92.25 78 TRP A CA 1
ATOM 610 C C . TRP A 1 78 ? -10.698 -8.489 14.914 1.00 92.25 78 TRP A C 1
ATOM 612 O O . TRP A 1 78 ? -10.848 -9.035 16.003 1.00 92.25 78 TRP A O 1
ATOM 622 N N . MET A 1 79 ? -11.448 -7.455 14.520 1.00 89.69 79 MET A N 1
ATOM 623 C CA . MET A 1 79 ? -12.510 -6.876 15.348 1.00 89.69 79 MET A CA 1
ATOM 624 C C . MET A 1 79 ? -13.585 -7.908 15.685 1.00 89.69 79 MET A C 1
ATOM 626 O O . MET A 1 79 ? -13.927 -8.045 16.853 1.00 89.69 79 MET A O 1
ATOM 630 N N . VAL A 1 80 ? -14.056 -8.678 14.699 1.00 91.75 80 VAL A N 1
ATOM 631 C CA . VAL A 1 80 ? -15.042 -9.751 14.913 1.00 91.75 80 VAL A CA 1
ATOM 632 C C . VAL A 1 80 ? -14.476 -10.838 15.829 1.00 91.75 80 VAL A C 1
ATOM 634 O O . VAL A 1 80 ? -15.118 -11.227 16.799 1.00 91.75 80 VAL A O 1
ATOM 637 N N . ALA A 1 81 ? -13.240 -11.286 15.594 1.00 92.75 81 ALA A N 1
ATOM 638 C CA . ALA A 1 81 ? -12.592 -12.291 16.440 1.00 92.75 81 ALA A CA 1
ATOM 639 C C . ALA A 1 81 ? -12.368 -11.819 17.891 1.00 92.75 81 ALA A C 1
ATOM 641 O O . ALA A 1 81 ? -12.174 -12.641 18.784 1.00 92.75 81 ALA A O 1
ATOM 642 N N . ASN A 1 82 ? -12.385 -10.505 18.129 1.00 93.50 82 ASN A N 1
ATOM 643 C CA . ASN A 1 82 ? -12.141 -9.880 19.426 1.00 93.50 82 ASN A CA 1
ATOM 644 C C . ASN A 1 82 ? -13.363 -9.113 19.960 1.00 93.50 82 ASN A C 1
ATOM 646 O O . ASN A 1 82 ? -13.227 -8.320 20.894 1.00 93.50 82 ASN A O 1
ATOM 650 N N . GLU A 1 83 ? -14.550 -9.346 19.398 1.00 92.88 83 GLU A N 1
ATOM 651 C CA . GLU A 1 83 ? -15.765 -8.582 19.691 1.00 92.88 83 GLU A CA 1
ATOM 652 C C . GLU A 1 83 ? -16.092 -8.568 21.189 1.00 92.88 83 GLU A C 1
ATOM 654 O O . GLU A 1 83 ? -16.291 -7.502 21.767 1.00 92.88 83 GLU A O 1
ATOM 659 N N . ALA A 1 84 ? -16.045 -9.728 21.851 1.00 91.81 84 ALA A N 1
ATOM 660 C CA . ALA A 1 84 ? -16.321 -9.838 23.284 1.00 91.81 84 ALA A CA 1
ATOM 661 C C . ALA A 1 84 ? -15.381 -8.965 24.138 1.00 91.81 84 ALA A C 1
ATOM 663 O O . ALA A 1 84 ? -15.835 -8.257 25.035 1.00 91.81 84 ALA A O 1
ATOM 664 N N . MET A 1 85 ? -14.079 -8.953 23.825 1.00 94.94 85 MET A N 1
ATOM 665 C CA . MET A 1 85 ? -13.109 -8.093 24.514 1.00 94.94 85 MET A CA 1
ATOM 666 C C . MET A 1 85 ? -13.407 -6.607 24.262 1.00 94.94 85 MET A C 1
ATOM 668 O O . MET A 1 85 ? -13.248 -5.778 25.160 1.00 94.94 85 MET A O 1
ATOM 672 N N . LEU A 1 86 ? -13.803 -6.246 23.038 1.00 91.44 86 LEU A N 1
ATOM 673 C CA . LEU A 1 86 ? -14.140 -4.866 22.687 1.00 91.44 86 LEU A CA 1
ATOM 674 C C . LEU A 1 86 ? -15.385 -4.385 23.444 1.00 91.44 86 LEU A C 1
ATOM 676 O O . LEU A 1 86 ? -15.364 -3.282 23.993 1.00 91.44 86 LEU A O 1
ATOM 680 N N . LEU A 1 87 ? -16.423 -5.221 23.531 1.00 94.12 87 LEU A N 1
ATOM 681 C CA . LEU A 1 87 ? -17.639 -4.932 24.293 1.00 94.12 87 LEU A CA 1
ATOM 682 C C . LEU A 1 87 ? -17.341 -4.787 25.789 1.00 94.12 87 LEU A C 1
ATOM 684 O O . LEU A 1 87 ? -17.709 -3.776 26.383 1.00 94.12 87 LEU A O 1
ATOM 688 N N . GLU A 1 88 ? -16.573 -5.707 26.378 1.00 94.56 88 GLU A N 1
ATOM 689 C CA . GLU A 1 88 ? -16.178 -5.629 27.791 1.00 94.56 88 GLU A CA 1
ATOM 690 C C . GLU A 1 88 ? -15.421 -4.322 28.102 1.00 94.56 88 GLU A C 1
ATOM 692 O O . GLU A 1 88 ? -15.660 -3.652 29.111 1.00 94.56 88 GLU A O 1
ATOM 697 N N . ARG A 1 89 ? -14.496 -3.916 27.224 1.00 92.50 89 ARG A N 1
ATOM 698 C CA . ARG A 1 89 ? -13.768 -2.647 27.377 1.00 92.50 89 ARG A CA 1
ATOM 699 C C . ARG A 1 89 ? -14.691 -1.440 27.249 1.00 92.50 89 ARG A C 1
ATOM 701 O O . ARG A 1 89 ? -14.503 -0.468 27.982 1.00 92.50 89 ARG A O 1
ATOM 708 N N . HIS A 1 90 ? -15.666 -1.490 26.343 1.00 92.81 90 HIS A N 1
ATOM 709 C CA . HIS A 1 90 ? -16.658 -0.431 26.196 1.00 92.81 90 HIS A CA 1
ATOM 710 C C . HIS A 1 90 ? -17.504 -0.281 27.464 1.00 92.81 90 HIS A C 1
ATOM 712 O O . HIS A 1 90 ? -17.666 0.832 27.959 1.00 92.81 90 HIS A O 1
ATOM 718 N N . GLU A 1 91 ? -17.970 -1.387 28.042 1.00 95.44 91 GLU A N 1
ATOM 719 C CA . GLU A 1 91 ? -18.720 -1.383 29.301 1.00 95.44 91 GLU A CA 1
ATOM 720 C C . GLU A 1 91 ? -17.902 -0.786 30.449 1.00 95.44 91 GLU A C 1
ATOM 722 O O . GLU A 1 91 ? -18.377 0.109 31.151 1.00 95.44 91 GLU A O 1
ATOM 727 N N . LYS A 1 92 ? -16.638 -1.203 30.605 1.00 93.06 92 LYS A N 1
ATOM 728 C CA . LYS A 1 92 ? -15.735 -0.631 31.620 1.00 93.06 92 LYS A CA 1
ATOM 729 C C . LYS A 1 92 ? -15.526 0.869 31.425 1.00 93.06 92 LYS A C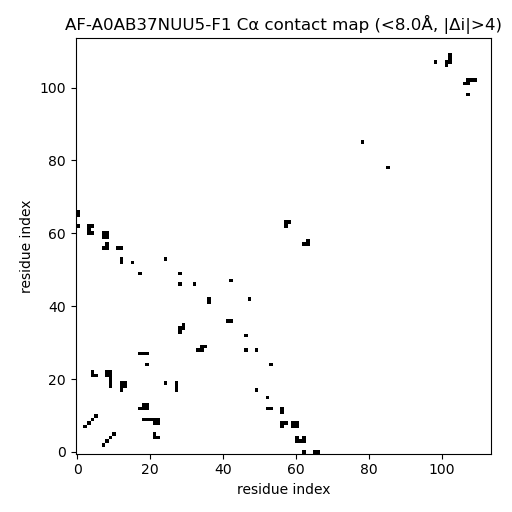 1
ATOM 731 O O . LYS A 1 92 ? -15.487 1.610 32.406 1.00 93.06 92 LYS A O 1
ATOM 736 N N . LEU A 1 93 ? -15.416 1.330 30.178 1.00 92.56 93 LEU A N 1
ATOM 737 C CA . LEU A 1 93 ? -15.303 2.754 29.867 1.00 92.56 93 LEU A CA 1
ATOM 738 C C . LEU A 1 93 ? -16.574 3.523 30.259 1.00 92.56 93 LEU A C 1
ATOM 740 O O . LEU A 1 93 ? -16.465 4.595 30.857 1.00 92.56 93 LEU A O 1
ATOM 744 N N . GLN A 1 94 ? -17.763 2.986 29.970 1.00 94.12 94 GLN A N 1
ATOM 745 C CA . GLN A 1 94 ? -19.024 3.611 30.390 1.00 94.12 94 GLN A CA 1
ATOM 746 C C . GLN A 1 94 ? -19.127 3.685 31.914 1.00 94.12 94 GLN A C 1
ATOM 748 O O . GLN A 1 94 ? -19.390 4.757 32.453 1.00 94.12 94 GLN A O 1
ATOM 753 N N . GLN A 1 95 ? -18.808 2.598 32.621 1.00 92.81 95 GLN A N 1
ATOM 754 C CA . GLN A 1 95 ? -18.803 2.581 34.087 1.00 92.81 95 GLN A CA 1
ATOM 755 C C . GLN A 1 95 ? -17.821 3.604 34.673 1.00 92.81 95 GLN A C 1
ATOM 757 O O . GLN A 1 95 ? -18.148 4.323 35.619 1.00 92.81 95 GLN A O 1
ATOM 762 N N . ALA A 1 96 ? -16.613 3.704 34.110 1.00 90.94 96 ALA A N 1
ATOM 763 C CA . ALA A 1 96 ? -15.632 4.701 34.528 1.00 90.94 96 ALA A CA 1
ATOM 764 C C . ALA A 1 96 ? -16.149 6.133 34.307 1.00 90.94 96 ALA A C 1
ATOM 766 O O . ALA A 1 96 ? -15.997 6.987 35.182 1.00 90.94 96 ALA A O 1
ATOM 767 N N . ARG A 1 97 ? -16.814 6.388 33.174 1.00 91.88 97 ARG A N 1
ATOM 768 C CA . ARG A 1 97 ? -17.422 7.686 32.858 1.00 91.88 97 ARG A CA 1
ATOM 769 C C . ARG A 1 97 ? -18.574 8.034 33.802 1.00 91.88 97 ARG A C 1
ATOM 771 O O . ARG A 1 97 ? -18.661 9.171 34.258 1.00 91.88 97 ARG A O 1
ATOM 778 N N . GLU A 1 98 ? -19.441 7.078 34.121 1.00 92.94 98 GLU A N 1
ATOM 779 C CA 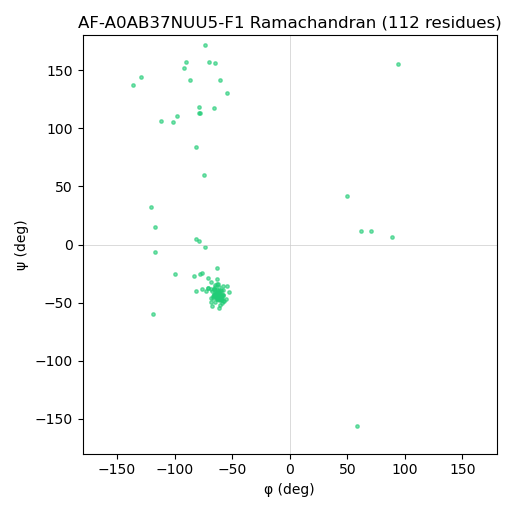. GLU A 1 98 ? -20.531 7.267 35.084 1.00 92.94 98 GLU A CA 1
ATOM 780 C C . GLU A 1 98 ? -20.000 7.627 36.469 1.00 92.94 98 GLU A C 1
ATOM 782 O O . GLU A 1 98 ? -20.450 8.608 37.066 1.00 92.94 98 GLU A O 1
ATOM 787 N N . ARG A 1 99 ? -18.992 6.893 36.951 1.00 88.31 99 ARG A N 1
ATOM 788 C CA . ARG A 1 99 ? -18.326 7.196 38.225 1.00 88.31 99 ARG A CA 1
ATOM 789 C C . ARG A 1 99 ? -17.695 8.584 38.212 1.00 88.31 99 ARG A C 1
ATOM 791 O O . ARG A 1 99 ? -17.899 9.346 39.153 1.00 88.31 99 ARG A O 1
ATOM 798 N N . ALA A 1 100 ? -16.993 8.947 37.139 1.00 87.69 100 ALA A N 1
ATOM 799 C CA . ALA A 1 100 ? -16.416 10.283 36.998 1.00 87.69 100 ALA A CA 1
ATOM 800 C C . ALA A 1 100 ? -17.494 11.381 37.075 1.00 87.69 100 ALA A C 1
ATOM 802 O O . ALA A 1 100 ? -17.326 12.359 37.799 1.00 87.69 100 ALA A O 1
ATOM 803 N N . ASN A 1 101 ? -18.639 11.196 36.412 1.00 90.69 101 ASN A N 1
ATOM 804 C CA . ASN A 1 101 ? -19.756 12.143 36.479 1.00 90.69 101 ASN A CA 1
ATOM 805 C C . ASN A 1 101 ? -20.376 12.234 37.882 1.00 90.69 101 ASN A C 1
ATOM 807 O O . ASN A 1 101 ? -20.785 13.314 38.312 1.00 90.69 101 ASN A O 1
ATOM 811 N N . GLN A 1 102 ? -20.458 11.121 38.612 1.00 89.00 102 GLN A N 1
ATOM 812 C CA . GLN A 1 102 ? -20.937 11.118 39.997 1.00 89.00 102 GLN A CA 1
ATOM 813 C C . GLN A 1 102 ? -19.990 11.885 40.926 1.00 89.00 102 GLN A C 1
ATOM 815 O O . GLN A 1 102 ? -20.467 12.630 41.778 1.00 89.00 102 GLN A O 1
ATOM 820 N N . VAL A 1 103 ? -18.675 11.777 40.716 1.00 86.75 103 VAL A N 1
ATOM 821 C CA . VAL A 1 103 ? -17.683 12.584 41.442 1.00 86.75 103 VAL A CA 1
ATOM 822 C C . VAL A 1 103 ? -17.828 14.070 41.104 1.00 86.75 103 VAL A C 1
ATOM 824 O O . VAL A 1 103 ? -17.960 14.893 42.004 1.00 86.75 103 VAL A O 1
ATOM 827 N N . ILE A 1 104 ? -17.887 14.423 39.814 1.00 86.25 104 ILE A N 1
ATOM 828 C CA . ILE A 1 104 ? -18.022 15.822 39.362 1.00 86.25 104 ILE A CA 1
ATOM 829 C C . ILE A 1 104 ? 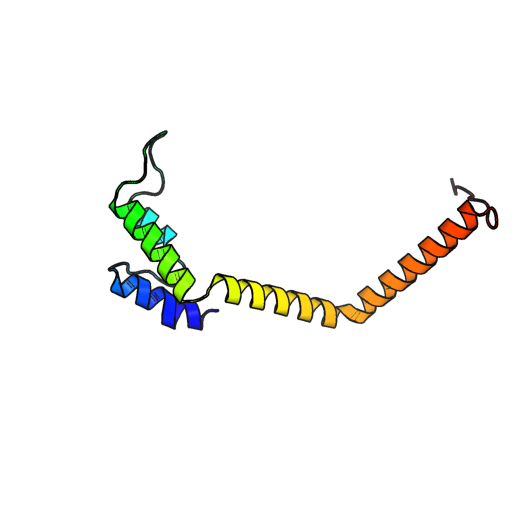-19.309 16.468 39.891 1.00 86.25 104 ILE A C 1
ATOM 831 O O . ILE A 1 104 ? -19.302 17.628 40.293 1.00 86.25 104 ILE A O 1
ATOM 835 N N . SER A 1 105 ? -20.416 15.725 39.910 1.00 90.62 105 SER A N 1
ATOM 836 C CA . SER A 1 105 ? -21.702 16.213 40.431 1.00 90.62 105 SER A CA 1
ATOM 837 C C . SER A 1 105 ? -21.799 16.205 41.961 1.00 90.62 105 SER A C 1
ATOM 839 O O . SER A 1 105 ? -22.859 16.527 42.496 1.00 90.62 105 SER A O 1
ATOM 841 N N . GLY A 1 106 ? -20.729 15.828 42.670 1.00 82.19 106 GLY A N 1
ATOM 842 C CA . GLY A 1 106 ? -20.687 15.783 44.132 1.00 82.19 106 GLY A CA 1
ATOM 843 C C . GLY A 1 106 ? -21.522 14.660 44.754 1.00 82.19 106 GLY A C 1
ATOM 844 O O . GLY A 1 106 ? -21.737 14.662 45.962 1.00 82.19 106 GLY A O 1
ATOM 845 N N . LYS A 1 107 ? -22.002 13.698 43.952 1.00 82.50 107 LYS A N 1
ATOM 846 C CA . LYS A 1 107 ? -22.732 12.509 44.430 1.00 82.50 107 LYS A CA 1
ATOM 847 C C . LYS A 1 107 ? -21.806 11.457 45.048 1.00 82.50 107 LYS A C 1
ATOM 849 O O . LYS A 1 107 ? -22.266 10.657 45.855 1.00 82.50 107 LYS A O 1
ATOM 854 N N . LEU A 1 108 ? -20.530 11.447 44.662 1.00 76.38 108 LEU A N 1
ATOM 855 C CA . LEU A 1 108 ? -19.462 10.636 45.253 1.00 76.38 108 LEU A CA 1
ATOM 856 C C . LEU A 1 108 ? -18.266 11.536 45.583 1.00 76.38 108 LEU A C 1
ATOM 858 O O . LEU A 1 108 ? -17.962 12.452 44.822 1.00 76.38 108 LEU A O 1
ATOM 862 N N . SER A 1 109 ? -17.560 11.268 46.681 1.00 70.19 109 SER A N 1
ATOM 863 C CA . SER A 1 109 ? -16.248 11.868 46.944 1.00 70.19 109 SER A CA 1
ATOM 864 C C . SER A 1 109 ? -15.148 11.031 46.289 1.00 70.19 109 SER A C 1
ATOM 866 O O . SER A 1 109 ? -15.208 9.802 46.271 1.00 70.19 109 SER A O 1
ATOM 868 N N . TYR A 1 110 ? -14.131 11.692 45.736 1.00 64.38 110 TYR A N 1
ATOM 869 C CA . TYR A 1 110 ? -12.906 11.012 45.325 1.00 64.38 110 TYR A CA 1
ATOM 870 C C . TYR A 1 110 ? -12.043 10.770 46.565 1.00 64.38 110 TYR A C 1
ATOM 872 O O . TYR A 1 110 ? -11.549 11.722 47.164 1.00 64.38 110 TYR A O 1
ATOM 880 N N . GLU A 1 111 ? -11.858 9.509 46.944 1.00 69.25 111 GLU A N 1
ATOM 881 C CA . GLU A 1 111 ? -10.824 9.117 47.902 1.00 69.25 111 GLU A CA 1
ATOM 882 C C . GLU A 1 111 ? -9.614 8.609 47.116 1.00 69.25 111 GLU A C 1
ATOM 884 O O . GLU A 1 111 ? -9.673 7.558 46.471 1.00 69.25 111 GLU A O 1
ATOM 889 N N . ALA A 1 112 ? -8.518 9.372 47.133 1.00 55.44 112 ALA A N 1
ATOM 890 C CA . ALA A 1 112 ? -7.235 8.868 46.669 1.00 55.44 112 ALA A CA 1
ATOM 891 C C . ALA A 1 112 ? -6.815 7.749 47.626 1.00 55.44 112 ALA A C 1
ATOM 893 O O . ALA A 1 112 ? -6.660 7.987 48.821 1.00 55.44 112 ALA A O 1
ATOM 894 N N . ARG A 1 113 ? -6.682 6.521 47.123 1.00 55.88 113 ARG A N 1
ATOM 895 C CA . ARG A 1 113 ? -6.015 5.469 47.887 1.00 55.88 113 ARG A CA 1
ATOM 896 C C . ARG A 1 113 ? -4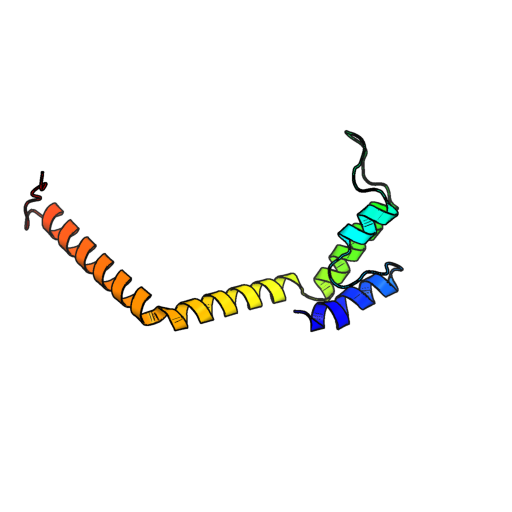.511 5.700 47.777 1.00 55.88 113 ARG A C 1
ATOM 898 O O . ARG A 1 113 ? -3.988 5.609 46.666 1.00 55.88 113 ARG A O 1
ATOM 905 N N . ASP A 1 114 ? -3.899 6.036 48.911 1.00 46.16 114 ASP A N 1
ATOM 906 C CA . ASP A 1 114 ? -2.446 6.055 49.127 1.00 46.16 114 ASP A CA 1
ATOM 907 C C . ASP A 1 114 ? -1.807 4.681 48.852 1.00 46.16 114 ASP A C 1
ATOM 909 O O . ASP A 1 114 ? -2.458 3.645 49.145 1.00 46.16 114 ASP A O 1
#

Radius of gyration: 26.53 Å; Cα contacts (8 Å, |Δi|>4): 65; chains: 1; bounding box: 48×29×71 Å

Mean predicted aligned error: 9.94 Å

Solvent-accessible surface area (backbone atoms only — not comparable to full-atom values): 6590 Å² total; per-residue (Å²): 103,74,59,42,33,62,71,38,23,29,51,45,37,40,75,77,70,40,89,47,72,55,99,30,60,67,62,51,45,32,70,74,75,47,82,69,73,60,90,93,56,74,82,52,71,69,56,49,51,49,53,53,49,50,51,50,24,40,57,76,36,41,45,66,64,51,48,50,54,49,51,50,51,52,50,50,51,50,47,64,78,39,40,70,62,53,51,54,51,50,51,53,50,50,53,52,52,51,52,50,50,34,38,76,70,66,77,38,83,86,77,84,80,129

Sequence (114 aa):
MQSAVMDEYVPCMKKAGYNVRGLRGGELAGKKFGRYRKWNEPPNDEEKAMAVQDYQCQADANLMQRIDNALERNAGTWMVANEAMLLERHEKLQQARERANQVISGKLSYEARD

pLDDT: mean 87.8, std 8.09, range [46.16, 95.5]